Protein AF-A0A935LQ70-F1 (afdb_monomer_lite)

Secondary structure (DSSP, 8-state):
--HHHHHHHHHHHHHHHHHH-SSS-SSHHHHHHHHHHHHHHHHHHHHHHHHHHHHHHHHHHHHHHHHHHHHHHHHHHHTT-

Structure (mmCIF, N/CA/C/O backbone):
data_AF-A0A935LQ70-F1
#
_entry.id   AF-A0A935LQ70-F1
#
loop_
_atom_site.group_PDB
_atom_site.id
_atom_site.type_symbol
_atom_site.label_atom_id
_atom_site.label_alt_id
_atom_site.label_comp_id
_atom_site.label_asym_id
_atom_site.label_entity_id
_atom_site.label_seq_id
_atom_site.pdbx_PDB_ins_code
_atom_site.Cartn_x
_atom_site.Cartn_y
_atom_site.Cartn_z
_atom_site.occupancy
_atom_site.B_iso_or_equiv
_atom_site.auth_seq_id
_atom_site.auth_comp_id
_atom_site.auth_asym_id
_atom_site.auth_atom_id
_atom_site.pdbx_PDB_model_num
ATOM 1 N N . MET A 1 1 ? -1.753 1.417 6.633 1.00 58.09 1 MET A N 1
ATOM 2 C CA . MET A 1 1 ? -0.611 1.602 5.705 1.00 58.09 1 MET A CA 1
ATOM 3 C C . MET A 1 1 ? -0.942 2.802 4.822 1.00 58.09 1 MET A C 1
ATOM 5 O O . MET A 1 1 ? -2.038 2.820 4.280 1.00 58.09 1 MET A O 1
ATOM 9 N N . ASN A 1 2 ? -0.110 3.848 4.759 1.00 71.62 2 ASN A N 1
ATOM 10 C CA . ASN A 1 2 ? -0.426 5.023 3.933 1.00 71.62 2 ASN A CA 1
ATOM 11 C C . ASN A 1 2 ? -0.274 4.654 2.444 1.00 71.62 2 ASN A C 1
ATOM 13 O O . ASN A 1 2 ? 0.670 3.945 2.086 1.00 71.62 2 ASN A O 1
ATOM 17 N N . ILE A 1 3 ? -1.189 5.130 1.591 1.00 75.31 3 ILE A N 1
ATOM 18 C CA . ILE A 1 3 ? -1.153 4.922 0.135 1.00 75.31 3 ILE A CA 1
ATOM 19 C C . ILE A 1 3 ? 0.224 5.281 -0.444 1.00 75.31 3 ILE A C 1
ATOM 21 O O . ILE A 1 3 ? 0.737 4.535 -1.273 1.00 75.31 3 ILE A O 1
ATOM 25 N N . GLY A 1 4 ? 0.864 6.355 0.030 1.00 81.12 4 GLY A N 1
ATOM 26 C CA . GLY A 1 4 ? 2.189 6.763 -0.449 1.00 81.12 4 GLY A CA 1
ATOM 27 C C . GLY A 1 4 ? 3.273 5.708 -0.202 1.00 81.12 4 GLY A C 1
ATOM 28 O O . GLY A 1 4 ? 4.068 5.410 -1.090 1.00 81.12 4 GLY A O 1
ATOM 29 N N . THR A 1 5 ? 3.268 5.073 0.973 1.00 81.81 5 THR A N 1
ATOM 30 C CA . THR A 1 5 ? 4.217 4.001 1.310 1.00 81.81 5 THR A CA 1
ATOM 31 C C . THR A 1 5 ? 3.947 2.737 0.493 1.00 81.81 5 THR A C 1
ATOM 33 O O . THR A 1 5 ? 4.886 2.077 0.057 1.00 81.81 5 THR A O 1
ATOM 36 N N . ALA A 1 6 ? 2.674 2.415 0.242 1.00 79.25 6 ALA A N 1
ATOM 37 C CA . ALA A 1 6 ? 2.293 1.280 -0.598 1.00 79.25 6 ALA A CA 1
ATOM 38 C C . ALA A 1 6 ? 2.703 1.481 -2.068 1.00 79.25 6 ALA A C 1
ATOM 40 O O . ALA A 1 6 ? 3.209 0.550 -2.691 1.00 79.25 6 ALA A O 1
ATOM 41 N N . LEU A 1 7 ? 2.546 2.698 -2.603 1.00 82.44 7 LEU A N 1
ATOM 42 C CA . LEU A 1 7 ? 2.973 3.051 -3.960 1.00 82.44 7 LEU A CA 1
ATOM 43 C C . LEU A 1 7 ? 4.497 3.025 -4.110 1.00 82.44 7 LEU A C 1
ATOM 45 O O . LEU A 1 7 ? 5.001 2.475 -5.086 1.00 82.44 7 LEU A O 1
ATOM 49 N N . LEU A 1 8 ? 5.236 3.567 -3.139 1.00 85.94 8 LEU A N 1
ATOM 50 C CA . LEU A 1 8 ? 6.702 3.524 -3.150 1.00 85.94 8 LEU A CA 1
ATOM 51 C C . LEU A 1 8 ? 7.227 2.088 -3.085 1.00 85.94 8 LEU A C 1
ATOM 53 O O . LEU A 1 8 ? 8.094 1.723 -3.874 1.00 85.94 8 LEU A O 1
ATOM 57 N N . PHE A 1 9 ? 6.672 1.262 -2.195 1.00 84.25 9 PHE A N 1
ATOM 58 C CA . PHE A 1 9 ? 7.018 -0.157 -2.121 1.00 84.25 9 PHE A CA 1
ATOM 59 C C . PHE A 1 9 ? 6.716 -0.871 -3.444 1.00 84.25 9 PHE A C 1
ATOM 61 O O . PHE A 1 9 ? 7.573 -1.568 -3.977 1.00 84.25 9 PHE A O 1
ATOM 68 N N . PHE A 1 10 ? 5.538 -0.634 -4.027 1.00 84.44 10 PHE A N 1
ATOM 69 C CA . PHE A 1 10 ? 5.160 -1.195 -5.321 1.00 84.44 10 PHE A CA 1
ATOM 70 C C . PHE A 1 10 ? 6.149 -0.829 -6.436 1.00 84.44 10 PHE A C 1
ATOM 72 O O . PHE A 1 10 ? 6.586 -1.710 -7.179 1.00 84.44 10 PHE A O 1
ATOM 79 N N . LEU A 1 11 ? 6.524 0.447 -6.543 1.00 86.38 11 LEU A N 1
ATOM 80 C CA . LEU A 1 11 ? 7.453 0.919 -7.567 1.00 86.38 11 LEU A CA 1
ATOM 81 C C . LEU A 1 11 ? 8.844 0.306 -7.388 1.00 86.38 11 LEU A C 1
ATOM 83 O O . LEU A 1 11 ? 9.385 -0.286 -8.320 1.00 86.38 11 LEU A O 1
ATOM 87 N N . VAL A 1 12 ? 9.400 0.387 -6.178 1.00 88.75 12 VAL A N 1
ATOM 88 C CA . VAL A 1 12 ? 10.763 -0.082 -5.895 1.00 88.75 12 VAL A CA 1
ATOM 89 C C . VAL A 1 12 ? 10.870 -1.603 -6.009 1.00 88.75 12 VAL A C 1
ATOM 91 O O . VAL A 1 12 ? 11.828 -2.096 -6.602 1.00 88.75 12 VAL A O 1
ATOM 94 N N . SER A 1 13 ? 9.897 -2.362 -5.500 1.00 85.06 13 SER A N 1
ATOM 95 C CA . SER A 1 13 ? 9.938 -3.827 -5.557 1.00 85.06 13 SER A CA 1
ATOM 96 C C . SER A 1 13 ? 9.818 -4.359 -6.987 1.00 85.06 13 SER A C 1
ATOM 98 O O . SER A 1 13 ? 10.602 -5.226 -7.368 1.00 85.06 13 SER A O 1
ATOM 100 N N . ASN A 1 14 ? 8.902 -3.827 -7.804 1.00 85.69 14 ASN A N 1
ATOM 101 C CA . ASN A 1 14 ? 8.767 -4.262 -9.202 1.00 85.69 14 ASN A CA 1
ATOM 102 C C . ASN A 1 14 ? 9.955 -3.802 -10.059 1.00 85.69 14 ASN A C 1
ATOM 104 O O . ASN A 1 14 ? 10.438 -4.567 -10.894 1.00 85.69 14 ASN A O 1
ATOM 108 N N . PHE A 1 15 ? 10.493 -2.604 -9.807 1.00 86.19 15 PHE A N 1
ATOM 109 C CA . PHE A 1 15 ? 11.736 -2.168 -10.441 1.00 86.19 15 PHE A CA 1
ATOM 110 C C . PHE A 1 15 ? 12.919 -3.068 -10.058 1.00 86.19 15 PHE A C 1
ATOM 112 O O . PHE A 1 15 ? 13.712 -3.435 -10.920 1.00 86.19 15 PHE A O 1
ATOM 119 N N . GLY A 1 16 ? 13.014 -3.482 -8.791 1.00 85.31 16 GLY A N 1
ATOM 120 C CA . GLY A 1 16 ? 14.023 -4.429 -8.318 1.00 85.31 16 GLY A CA 1
ATOM 121 C C . GLY A 1 16 ? 13.934 -5.792 -9.009 1.00 85.31 16 GLY A C 1
ATOM 122 O O . GLY A 1 16 ? 14.960 -6.327 -9.426 1.00 85.31 16 GLY A O 1
ATOM 123 N N . VAL A 1 17 ? 12.722 -6.327 -9.202 1.00 84.88 17 VAL A N 1
ATOM 124 C CA . VAL A 1 17 ? 12.495 -7.584 -9.943 1.00 84.88 17 VAL A CA 1
ATOM 125 C C . VAL A 1 17 ? 12.923 -7.454 -11.405 1.00 84.88 17 VAL A C 1
ATOM 127 O O . VAL A 1 17 ? 13.570 -8.356 -11.931 1.00 84.88 17 VAL A O 1
ATOM 130 N N . TRP A 1 18 ? 12.623 -6.329 -12.055 1.00 85.44 18 TRP A N 1
ATOM 131 C CA . TRP A 1 18 ? 13.061 -6.074 -13.428 1.00 85.44 18 TRP A CA 1
ATOM 132 C C . TRP A 1 18 ? 14.585 -5.861 -13.543 1.00 85.44 18 TRP A C 1
ATOM 134 O O . TRP A 1 18 ? 15.216 -6.375 -14.465 1.00 85.44 18 TRP A O 1
ATOM 144 N N . ALA A 1 19 ? 15.201 -5.147 -12.596 1.00 82.38 19 ALA A N 1
ATOM 145 C CA . ALA A 1 19 ? 16.629 -4.826 -12.624 1.00 82.38 19 ALA A CA 1
ATOM 146 C C . ALA A 1 19 ? 17.524 -6.024 -12.249 1.00 82.38 19 ALA A C 1
ATOM 148 O O . ALA A 1 19 ? 18.571 -6.239 -12.870 1.00 82.38 19 ALA A O 1
ATOM 149 N N . SER A 1 20 ? 17.112 -6.802 -11.242 1.00 80.62 20 SER A N 1
ATOM 150 C CA . SER A 1 20 ? 17.882 -7.921 -10.684 1.00 80.62 20 SER A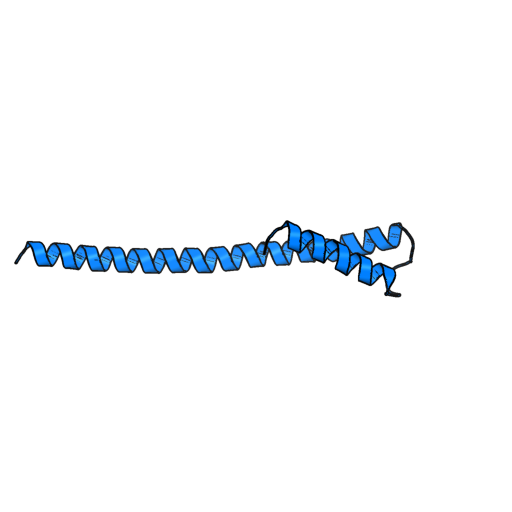 CA 1
ATOM 151 C C . SER A 1 20 ? 17.459 -9.293 -11.218 1.00 80.62 20 SER A C 1
ATOM 153 O O . SER A 1 20 ? 18.200 -10.259 -11.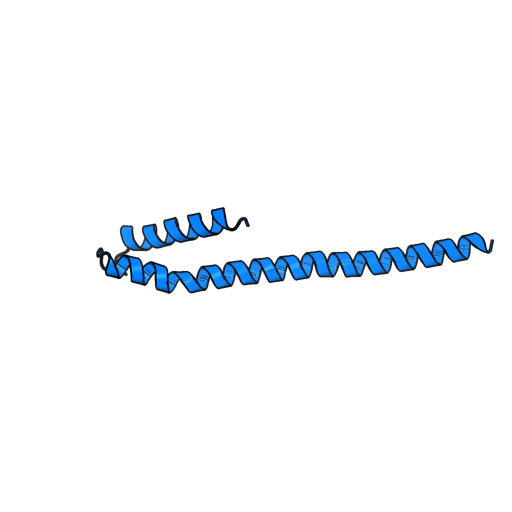040 1.00 80.62 20 SER A O 1
ATOM 155 N N . GLY A 1 21 ? 16.278 -9.412 -11.821 1.00 74.06 21 GLY A N 1
ATOM 156 C CA . GLY A 1 21 ? 15.750 -10.678 -12.321 1.00 74.06 21 GLY A CA 1
ATOM 157 C C . GLY A 1 21 ? 16.167 -10.995 -13.758 1.00 74.06 21 GLY A C 1
ATOM 158 O O . GLY A 1 21 ? 16.620 -10.138 -14.515 1.00 74.06 21 GLY A O 1
ATOM 159 N N . THR A 1 22 ? 15.968 -12.254 -14.148 1.00 74.38 22 THR A N 1
ATOM 160 C CA . THR A 1 22 ? 16.052 -12.737 -15.540 1.00 74.38 22 THR A CA 1
ATOM 161 C C . THR A 1 22 ? 14.673 -12.980 -16.162 1.00 74.38 22 THR A C 1
ATOM 163 O O . THR A 1 22 ? 14.579 -13.349 -17.327 1.00 74.38 22 THR A O 1
ATOM 166 N N . MET A 1 23 ? 13.602 -12.784 -15.382 1.00 72.62 23 MET A N 1
ATOM 167 C CA . MET A 1 23 ? 12.226 -13.142 -15.746 1.00 72.62 23 MET A CA 1
ATOM 168 C C . MET A 1 23 ? 11.617 -12.207 -16.801 1.00 72.62 23 MET A C 1
ATOM 170 O O . MET A 1 23 ? 10.780 -12.645 -17.582 1.00 72.62 23 MET A O 1
ATOM 174 N N . TYR A 1 24 ? 12.051 -10.943 -16.851 1.00 77.62 24 TYR A N 1
ATOM 175 C CA . TYR A 1 24 ? 11.580 -9.963 -17.829 1.00 77.62 24 TYR A CA 1
ATOM 176 C C . TYR A 1 24 ? 12.747 -9.416 -18.658 1.00 77.62 24 TYR A C 1
ATOM 178 O O . TYR A 1 24 ? 13.830 -9.190 -18.109 1.00 77.62 24 TYR A O 1
ATOM 186 N N . PRO A 1 25 ? 12.546 -9.154 -19.963 1.00 75.25 25 PRO A N 1
ATOM 187 C CA . PRO A 1 25 ? 13.544 -8.481 -20.781 1.00 75.25 25 PRO A CA 1
ATOM 188 C C . PRO A 1 25 ? 13.907 -7.119 -20.177 1.00 75.25 25 PRO A C 1
ATOM 190 O O . PRO A 1 25 ? 13.026 -6.359 -19.768 1.00 75.25 25 PRO A O 1
ATOM 193 N N . LYS A 1 26 ? 15.199 -6.764 -20.179 1.00 78.94 26 LYS A N 1
ATOM 194 C CA . LYS A 1 26 ? 15.699 -5.449 -19.727 1.00 78.94 26 LYS A CA 1
ATOM 195 C C . LYS A 1 26 ? 15.428 -4.342 -20.757 1.00 78.94 26 LYS A C 1
ATOM 197 O O . LYS A 1 26 ? 16.292 -3.534 -21.076 1.00 78.94 26 LYS A O 1
ATOM 202 N N . THR A 1 27 ? 14.219 -4.339 -21.305 1.00 83.38 27 THR A N 1
ATOM 203 C CA . THR A 1 27 ? 13.675 -3.333 -22.216 1.00 83.38 27 THR A CA 1
ATOM 204 C C . THR A 1 27 ? 12.534 -2.593 -21.514 1.00 83.38 27 THR A C 1
ATOM 206 O O . THR A 1 27 ? 11.980 -3.082 -20.525 1.00 83.38 27 THR A O 1
ATOM 209 N N . GLY A 1 28 ? 12.157 -1.414 -22.021 1.00 78.69 28 GLY A N 1
ATOM 210 C CA . GLY A 1 28 ? 11.030 -0.645 -21.469 1.00 78.69 28 GLY A CA 1
ATOM 211 C C . GLY A 1 28 ? 9.703 -1.419 -21.475 1.00 78.69 28 GLY A C 1
ATOM 212 O O . GLY A 1 28 ? 8.885 -1.261 -20.573 1.00 78.69 28 GLY A O 1
ATOM 213 N N . GLU A 1 29 ? 9.528 -2.326 -22.437 1.00 82.06 29 GLU A N 1
ATOM 214 C CA . GLU A 1 29 ? 8.370 -3.222 -22.539 1.00 82.06 29 GLU A CA 1
ATOM 215 C C . GLU A 1 29 ? 8.327 -4.270 -21.413 1.00 82.06 29 GLU A C 1
ATOM 217 O O . GLU A 1 29 ? 7.270 -4.524 -20.827 1.00 82.06 29 GLU A O 1
ATOM 222 N N . GLY A 1 30 ? 9.481 -4.841 -21.050 1.00 81.06 30 GLY A N 1
ATOM 223 C CA . GLY A 1 30 ? 9.581 -5.773 -19.925 1.00 81.06 30 GLY A CA 1
ATOM 224 C C . GLY A 1 30 ? 9.291 -5.101 -18.581 1.00 81.06 30 GLY A C 1
ATOM 225 O O . GLY A 1 30 ? 8.656 -5.704 -17.716 1.00 81.06 30 GLY A O 1
ATOM 226 N N . LEU A 1 31 ? 9.672 -3.827 -18.428 1.00 82.12 31 LEU A N 1
ATOM 227 C CA . LEU A 1 31 ? 9.359 -3.035 -17.237 1.00 82.12 31 LEU A CA 1
ATOM 228 C C . LEU A 1 31 ? 7.847 -2.777 -17.109 1.00 82.12 31 LEU A C 1
ATOM 230 O O . LEU A 1 31 ? 7.275 -2.980 -16.037 1.00 82.12 31 LEU A O 1
ATOM 234 N N . LEU A 1 32 ? 7.190 -2.380 -18.205 1.00 83.69 32 LEU A N 1
ATOM 235 C CA . LEU A 1 32 ? 5.733 -2.192 -18.252 1.00 83.69 32 LEU A CA 1
ATOM 236 C C . LEU A 1 32 ? 4.982 -3.485 -17.917 1.00 83.69 32 LEU A C 1
ATOM 238 O O . LEU A 1 32 ? 4.030 -3.457 -17.137 1.00 83.69 32 LEU A O 1
ATOM 242 N N . THR A 1 33 ? 5.441 -4.617 -18.451 1.00 83.31 33 THR A N 1
ATOM 243 C CA . THR A 1 33 ? 4.844 -5.934 -18.183 1.00 83.31 33 THR A CA 1
ATOM 244 C C . THR A 1 33 ? 4.978 -6.317 -16.707 1.00 83.31 33 THR A C 1
ATOM 246 O O . THR A 1 33 ? 3.998 -6.740 -16.091 1.00 83.31 33 THR A O 1
ATOM 249 N N . CYS A 1 34 ? 6.151 -6.093 -16.103 1.00 84.19 34 CYS A N 1
ATOM 250 C CA . CYS A 1 34 ? 6.378 -6.349 -14.680 1.00 84.19 34 CYS A CA 1
ATOM 251 C C . CYS A 1 34 ? 5.437 -5.510 -13.795 1.00 84.19 34 CYS A C 1
ATOM 253 O O . CYS A 1 34 ? 4.820 -6.038 -12.869 1.00 84.19 34 CYS A O 1
ATOM 255 N N . TYR A 1 35 ? 5.244 -4.224 -14.111 1.00 84.81 35 TYR A N 1
ATOM 256 C CA . TYR A 1 35 ? 4.288 -3.379 -13.387 1.00 84.81 35 TYR A CA 1
ATOM 257 C C . TYR A 1 35 ? 2.826 -3.787 -13.609 1.00 84.81 35 TYR A C 1
ATOM 259 O O . TYR A 1 35 ? 2.042 -3.783 -12.657 1.00 84.81 35 TYR A O 1
ATOM 267 N N . ALA A 1 36 ? 2.446 -4.174 -14.829 1.00 83.38 36 ALA A N 1
ATOM 268 C CA . ALA A 1 36 ? 1.091 -4.634 -15.130 1.00 83.38 36 ALA A CA 1
ATOM 269 C C . ALA A 1 36 ? 0.734 -5.904 -14.339 1.00 83.38 36 ALA A C 1
ATOM 271 O O . ALA A 1 36 ? -0.367 -6.004 -13.792 1.00 83.38 36 ALA A O 1
ATOM 272 N N . MET A 1 37 ? 1.680 -6.837 -14.207 1.00 83.44 37 MET A N 1
ATOM 273 C CA . MET A 1 37 ? 1.503 -8.050 -13.404 1.00 83.44 37 MET A CA 1
ATOM 274 C C . MET A 1 37 ? 1.538 -7.798 -11.894 1.00 83.44 37 MET A C 1
ATOM 276 O O . MET A 1 37 ? 0.941 -8.565 -11.142 1.00 83.44 37 MET A O 1
ATOM 280 N N . GLY A 1 38 ? 2.190 -6.726 -11.439 1.00 78.44 38 GLY A N 1
ATOM 281 C CA . GLY A 1 38 ? 2.183 -6.315 -10.037 1.00 78.44 38 GLY A CA 1
ATOM 282 C C . GLY A 1 38 ? 0.918 -5.551 -9.617 1.00 78.44 38 GLY A C 1
ATOM 283 O O . GLY A 1 38 ? 0.580 -5.525 -8.433 1.00 78.44 38 GLY A O 1
ATOM 284 N N . LEU A 1 39 ? 0.192 -4.931 -10.553 1.00 78.75 39 LEU A N 1
ATOM 285 C CA . LEU A 1 39 ? -1.027 -4.152 -10.279 1.00 78.75 39 LEU A CA 1
ATOM 286 C C . LEU A 1 39 ? -2.104 -4.878 -9.428 1.00 78.75 39 LEU A C 1
ATOM 288 O O . LEU A 1 39 ? -2.725 -4.234 -8.576 1.00 78.75 39 LEU A O 1
ATOM 292 N N . PRO A 1 40 ? -2.347 -6.198 -9.592 1.00 77.31 40 PRO A N 1
ATOM 293 C CA . PRO A 1 40 ? -3.255 -6.967 -8.740 1.00 77.31 40 PRO A CA 1
ATOM 294 C C . PRO A 1 40 ? -2.866 -6.932 -7.258 1.00 77.31 40 PRO A C 1
ATOM 296 O O . PRO A 1 40 ? -3.735 -7.005 -6.389 1.00 77.31 40 PRO A O 1
ATOM 299 N N . TYR A 1 41 ? -1.578 -6.768 -6.954 1.00 71.12 41 TYR A N 1
ATOM 300 C CA . TYR A 1 41 ? -1.065 -6.745 -5.588 1.00 71.12 41 TYR A CA 1
ATOM 301 C C . TYR A 1 41 ? -1.553 -5.511 -4.815 1.00 71.12 41 TYR A C 1
ATOM 303 O O . TYR A 1 41 ? -1.936 -5.615 -3.649 1.00 71.12 41 TYR A O 1
ATOM 311 N N . ILE A 1 42 ? -1.656 -4.358 -5.490 1.00 72.38 42 ILE A N 1
ATOM 312 C CA . ILE A 1 42 ? -2.231 -3.132 -4.913 1.00 72.38 42 ILE A CA 1
ATOM 313 C C . ILE A 1 42 ? -3.703 -3.351 -4.539 1.00 72.38 42 ILE A C 1
ATOM 315 O O . ILE A 1 42 ? -4.139 -2.903 -3.477 1.00 72.38 42 ILE A O 1
ATOM 319 N N . LYS A 1 43 ? -4.465 -4.080 -5.367 1.00 75.25 43 LYS A N 1
ATOM 320 C CA . LYS A 1 43 ? -5.867 -4.417 -5.062 1.00 75.25 43 LYS A CA 1
ATOM 321 C C . LYS A 1 43 ? -5.970 -5.272 -3.798 1.00 75.25 43 LYS A C 1
ATOM 323 O O . LYS A 1 43 ? -6.821 -4.996 -2.955 1.00 75.25 43 LYS A O 1
ATOM 328 N N . GLY A 1 44 ? -5.080 -6.255 -3.639 1.00 76.44 44 GLY A N 1
ATOM 329 C CA . GLY A 1 44 ? -5.001 -7.082 -2.431 1.00 76.44 44 GLY A CA 1
ATOM 330 C C . GLY A 1 44 ? -4.714 -6.263 -1.169 1.00 76.44 44 GLY A C 1
ATOM 331 O O . GLY A 1 44 ? -5.398 -6.420 -0.157 1.00 76.44 44 GLY A O 1
ATOM 332 N N . SER A 1 45 ? -3.763 -5.326 -1.235 1.00 74.06 45 SER A N 1
ATOM 333 C CA 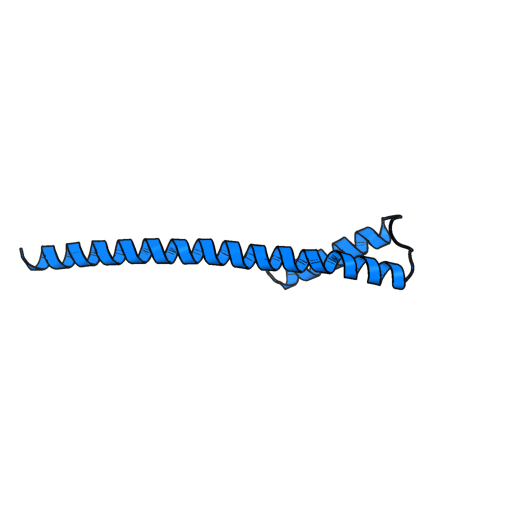. SER A 1 45 ? -3.459 -4.431 -0.110 1.00 74.06 45 SER A CA 1
ATOM 334 C C . SER A 1 45 ? -4.622 -3.498 0.242 1.00 74.06 45 SER A C 1
ATOM 336 O O . SER A 1 45 ? -4.904 -3.300 1.425 1.00 74.06 45 SER A O 1
ATOM 338 N N . LEU A 1 46 ? -5.326 -2.954 -0.758 1.00 76.31 46 LEU A N 1
ATOM 339 C CA . LEU A 1 46 ? -6.483 -2.084 -0.531 1.00 76.31 46 LEU A CA 1
ATOM 340 C C . LEU A 1 46 ? -7.637 -2.846 0.136 1.00 76.31 46 LEU A C 1
ATOM 342 O O . LEU A 1 46 ? -8.225 -2.361 1.103 1.00 76.31 46 LEU A O 1
ATOM 346 N N . LEU A 1 47 ? -7.922 -4.059 -0.352 1.00 81.81 47 LEU A N 1
ATOM 347 C CA . LEU A 1 47 ? -8.973 -4.918 0.188 1.00 81.81 47 LEU A CA 1
ATOM 348 C C . LEU A 1 47 ? -8.674 -5.327 1.633 1.00 81.81 47 LEU A C 1
ATOM 350 O O . LEU A 1 47 ? -9.560 -5.261 2.479 1.00 81.81 47 LEU A O 1
ATOM 354 N N . SER A 1 48 ? -7.422 -5.678 1.933 1.00 80.81 48 SER A N 1
ATOM 355 C CA . SER A 1 48 ? -6.993 -5.992 3.298 1.00 80.81 48 SER A CA 1
ATOM 356 C C . SER A 1 48 ? -7.161 -4.788 4.232 1.00 80.81 48 SER A C 1
ATOM 358 O O . SER A 1 48 ? -7.701 -4.920 5.329 1.00 80.81 48 SER A O 1
ATOM 360 N N . ASN A 1 49 ? -6.793 -3.583 3.781 1.00 82.75 49 ASN A N 1
ATOM 361 C CA . ASN A 1 49 ? -6.951 -2.368 4.581 1.00 82.75 49 ASN A CA 1
ATOM 362 C C . ASN A 1 49 ? -8.427 -2.041 4.864 1.00 82.75 49 ASN A C 1
ATOM 364 O O . ASN A 1 49 ? -8.759 -1.644 5.982 1.00 82.75 49 ASN A O 1
ATOM 368 N N . LEU A 1 50 ? -9.310 -2.229 3.878 1.00 84.56 50 LEU A N 1
ATOM 369 C CA . LEU A 1 50 ? -10.756 -2.093 4.067 1.00 84.56 50 LEU A CA 1
ATOM 370 C C . LEU A 1 50 ? -11.284 -3.147 5.037 1.00 84.56 50 LEU A C 1
ATOM 372 O O . LEU A 1 50 ? -11.949 -2.789 5.999 1.00 84.56 50 LEU A O 1
ATOM 376 N N . PHE A 1 51 ? -10.926 -4.415 4.842 1.00 89.12 51 PHE A N 1
ATOM 377 C CA . PHE A 1 51 ? -11.363 -5.512 5.700 1.00 89.12 51 PHE A CA 1
ATOM 378 C C . PHE A 1 51 ? -10.966 -5.293 7.164 1.00 89.12 51 PHE A C 1
ATOM 380 O O . PHE A 1 51 ? -11.829 -5.295 8.040 1.00 89.12 51 PHE A O 1
ATOM 387 N N . TYR A 1 52 ? -9.685 -5.025 7.437 1.00 84.69 52 TYR A N 1
ATOM 388 C CA . TYR A 1 52 ? -9.212 -4.760 8.798 1.00 84.69 52 TYR A CA 1
ATOM 389 C C . TYR A 1 52 ? -9.896 -3.546 9.424 1.00 84.69 52 TYR A C 1
ATOM 391 O O . TYR A 1 52 ? -10.284 -3.604 10.589 1.00 84.69 52 TYR A O 1
ATOM 399 N N . SER A 1 53 ? -10.076 -2.468 8.657 1.00 87.56 53 SER A N 1
ATOM 400 C CA . SER A 1 53 ? -10.758 -1.267 9.149 1.00 87.56 53 SER A CA 1
ATOM 401 C C . SER A 1 53 ? -12.222 -1.567 9.477 1.00 87.56 53 SER A C 1
ATOM 403 O O . SER A 1 53 ? -12.684 -1.251 10.571 1.00 87.56 53 SER A O 1
ATOM 405 N N . SER A 1 54 ? -12.948 -2.232 8.577 1.00 89.38 54 SER A N 1
ATOM 406 C CA . SER A 1 54 ? -14.342 -2.624 8.793 1.00 89.38 54 SER A CA 1
ATOM 407 C C . SER A 1 54 ? -14.506 -3.525 10.013 1.00 89.38 54 SER A C 1
ATOM 409 O O . SER A 1 54 ? -15.429 -3.318 10.796 1.00 89.38 54 SER A O 1
ATOM 411 N N . VAL A 1 55 ? -13.603 -4.488 10.211 1.00 93.69 55 VAL A N 1
ATOM 412 C CA . VAL A 1 55 ? -13.640 -5.383 11.374 1.00 93.69 55 VAL A CA 1
ATOM 413 C C . VAL A 1 55 ? -13.362 -4.618 12.667 1.00 93.69 55 VAL A C 1
ATOM 415 O O . VAL A 1 55 ? -14.132 -4.748 13.613 1.00 93.69 55 VAL A O 1
ATOM 418 N N . LEU A 1 56 ? -12.312 -3.794 12.719 1.00 91.19 56 LEU A N 1
ATOM 419 C CA . LEU A 1 56 ? -11.948 -3.037 13.923 1.00 91.19 56 LEU A CA 1
ATOM 420 C C . LEU A 1 56 ? -13.024 -2.027 14.322 1.00 91.19 56 LEU A C 1
ATOM 422 O O . LEU A 1 56 ? -13.492 -2.043 15.461 1.00 91.19 56 LEU A O 1
ATOM 426 N N . PHE A 1 57 ? -13.442 -1.169 13.392 1.00 90.62 57 PHE A N 1
ATOM 427 C CA . PHE A 1 57 ? -14.449 -0.148 13.679 1.00 90.62 57 PHE A CA 1
ATOM 428 C C . PHE A 1 57 ? -15.844 -0.755 13.858 1.00 90.62 57 PHE A C 1
ATOM 430 O O . PHE A 1 57 ? -16.599 -0.299 14.715 1.00 90.62 57 PHE A O 1
ATOM 437 N N . GLY A 1 58 ? -16.175 -1.816 13.117 1.00 91.00 58 GLY A N 1
ATOM 438 C CA . GLY A 1 58 ? -17.425 -2.552 13.296 1.00 91.00 58 GLY A CA 1
ATOM 439 C C . GLY A 1 58 ? -17.504 -3.234 14.662 1.00 91.00 58 GLY A C 1
ATOM 440 O O . GLY A 1 58 ? -18.503 -3.086 15.365 1.00 91.00 58 GLY A O 1
ATOM 441 N N . ALA A 1 59 ? -16.439 -3.920 15.085 1.00 90.19 59 ALA A N 1
ATOM 442 C CA . ALA A 1 59 ? -16.369 -4.533 16.409 1.00 90.19 59 ALA A CA 1
ATOM 443 C C . ALA A 1 59 ? -16.435 -3.479 17.523 1.00 90.19 59 ALA A C 1
ATOM 445 O O . ALA A 1 59 ? -17.189 -3.650 18.481 1.00 90.19 59 ALA A O 1
ATOM 446 N N . TYR A 1 60 ? -15.705 -2.369 17.373 1.00 89.62 60 TYR A N 1
ATOM 447 C CA . TYR A 1 60 ? -15.750 -1.257 18.319 1.00 89.62 60 TYR A CA 1
ATOM 448 C C . TYR A 1 60 ? -17.171 -0.698 18.471 1.00 89.62 60 TYR A C 1
ATOM 450 O O . TYR A 1 60 ? -17.666 -0.590 19.592 1.00 89.62 60 TYR A O 1
ATOM 458 N N . TYR A 1 61 ? -17.863 -0.434 17.358 1.00 89.00 61 TYR A N 1
ATOM 459 C CA . TYR A 1 61 ? -19.240 0.062 17.371 1.00 89.00 61 TYR A CA 1
ATOM 460 C C . TYR A 1 61 ? -20.205 -0.903 18.079 1.00 89.00 61 TYR A C 1
ATOM 462 O O . TYR A 1 61 ? -21.031 -0.479 18.890 1.00 89.00 61 TYR A O 1
ATOM 470 N N . LEU A 1 62 ? -20.088 -2.210 17.823 1.00 87.75 62 LEU A N 1
ATOM 471 C CA . LEU A 1 62 ? -20.934 -3.226 18.460 1.00 87.75 62 LEU A CA 1
ATOM 472 C C . LEU A 1 62 ? -20.722 -3.298 19.978 1.00 87.75 62 LEU A C 1
ATOM 474 O O . LEU A 1 62 ? -21.692 -3.427 20.731 1.00 87.75 62 LEU A O 1
ATOM 478 N N . ILE A 1 63 ? -19.469 -3.208 20.430 1.00 89.38 63 ILE A N 1
ATOM 479 C CA . ILE A 1 63 ? -19.127 -3.204 21.856 1.00 89.38 63 ILE A CA 1
ATOM 480 C C . ILE A 1 63 ? -19.630 -1.914 22.509 1.00 89.38 63 ILE A C 1
ATOM 482 O O . ILE A 1 63 ? -20.288 -1.969 23.547 1.00 89.38 63 ILE A O 1
ATOM 486 N N . GLU A 1 64 ? -19.388 -0.761 21.888 1.00 88.12 64 GLU A N 1
ATOM 487 C CA . GLU A 1 64 ? -19.820 0.536 22.410 1.00 88.12 64 GLU A CA 1
ATOM 488 C C . GLU A 1 64 ? -21.346 0.606 22.574 1.00 88.12 64 GLU A C 1
ATOM 490 O O . GLU A 1 64 ? -21.833 1.066 23.610 1.00 88.12 64 GLU A O 1
ATOM 495 N N . ASN A 1 65 ? -22.112 0.092 21.607 1.00 78.62 65 ASN A N 1
ATOM 496 C CA . ASN A 1 65 ? -23.572 0.067 21.704 1.00 78.62 65 ASN A CA 1
ATOM 497 C C . ASN A 1 65 ? -24.069 -0.816 22.857 1.00 78.62 65 ASN A C 1
ATOM 499 O O . ASN A 1 65 ? -25.006 -0.435 23.559 1.00 78.62 65 ASN A O 1
ATOM 503 N N . LYS A 1 66 ? -23.434 -1.972 23.097 1.00 73.62 66 LYS A N 1
ATOM 504 C CA . LYS A 1 66 ? -23.792 -2.841 24.231 1.00 73.62 66 LYS A CA 1
ATOM 505 C C . LYS A 1 66 ? -23.478 -2.182 25.573 1.00 73.62 66 LYS A C 1
ATOM 507 O O . LYS A 1 66 ? -24.296 -2.255 26.487 1.00 73.62 66 LYS A O 1
ATOM 512 N N . THR A 1 67 ? -22.348 -1.488 25.676 1.00 75.06 67 THR A N 1
ATOM 513 C CA . THR A 1 67 ? -21.959 -0.776 26.901 1.00 75.06 67 THR A CA 1
ATOM 514 C C . THR A 1 67 ? -22.871 0.423 27.173 1.00 75.06 67 THR A C 1
ATOM 516 O O . THR A 1 67 ? -23.296 0.620 28.309 1.00 75.06 67 THR A O 1
ATOM 519 N N . LYS A 1 68 ? -23.248 1.194 26.142 1.00 70.81 68 LYS A N 1
ATOM 520 C CA . LYS A 1 68 ? -24.195 2.317 26.278 1.00 70.81 68 LYS A CA 1
ATOM 521 C C . LYS A 1 68 ? -25.584 1.859 26.726 1.00 70.81 68 LYS A C 1
ATOM 523 O O . LYS A 1 68 ? -26.170 2.502 27.594 1.00 70.81 68 LYS A O 1
ATOM 528 N N . LEU A 1 69 ? -26.083 0.745 26.183 1.00 70.19 69 LEU A N 1
ATOM 529 C CA . LEU A 1 69 ? -27.359 0.148 26.597 1.00 70.19 69 LEU A CA 1
ATOM 530 C C . LEU A 1 69 ? -27.320 -0.307 28.061 1.00 70.19 69 LEU A C 1
ATOM 532 O O . LEU A 1 69 ? -28.199 0.057 28.835 1.00 70.19 69 LEU A O 1
ATOM 536 N N . PHE A 1 70 ? -26.263 -1.011 28.472 1.00 73.81 70 PHE A N 1
ATOM 537 C CA . PHE A 1 70 ? -26.119 -1.478 29.855 1.00 73.81 70 PHE A CA 1
ATOM 538 C C . PHE A 1 70 ? -26.020 -0.320 30.864 1.00 73.81 70 PHE A C 1
ATOM 540 O O . PHE A 1 70 ? -26.657 -0.336 31.917 1.00 73.81 70 PHE A O 1
ATOM 547 N N . VAL A 1 71 ? -25.262 0.729 30.528 1.00 75.06 71 VAL A N 1
ATOM 548 C CA . VAL A 1 71 ? -25.133 1.935 31.363 1.00 75.06 71 VAL A CA 1
ATOM 549 C C . VAL A 1 71 ? -26.443 2.734 31.422 1.00 75.06 71 VAL A C 1
ATOM 551 O O . VAL A 1 71 ? -26.762 3.306 32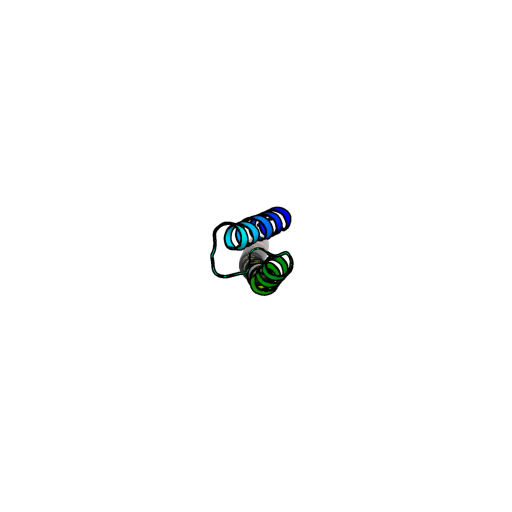.465 1.00 75.06 71 VAL A O 1
ATOM 554 N N . SER A 1 72 ? -27.213 2.776 30.330 1.00 74.38 72 SER A N 1
ATOM 555 C CA . SER A 1 72 ? -28.546 3.393 30.292 1.00 74.38 72 SER A CA 1
ATOM 556 C C . SER A 1 72 ? -29.524 2.68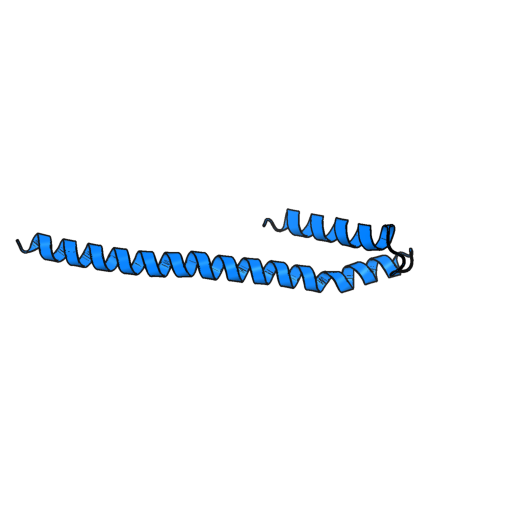1 31.230 1.00 74.38 72 SER A C 1
ATOM 558 O O . SER A 1 72 ? -30.176 3.338 32.043 1.00 74.38 72 SER A O 1
ATOM 560 N N . GLU A 1 73 ? -29.575 1.348 31.169 1.00 73.50 73 GLU A N 1
ATOM 561 C CA . GLU A 1 73 ? -30.438 0.516 32.017 1.00 73.50 73 GLU A CA 1
ATOM 562 C C . GLU A 1 73 ? -30.120 0.726 33.509 1.00 73.50 73 GLU A C 1
ATOM 564 O O . GLU A 1 73 ? -31.006 1.021 34.313 1.00 73.50 73 GLU A O 1
ATOM 569 N N . ALA A 1 74 ? -28.832 0.687 33.872 1.00 72.19 74 ALA A N 1
ATOM 570 C CA . ALA A 1 74 ? -28.372 0.906 35.244 1.00 72.19 74 ALA A CA 1
ATOM 571 C C . ALA A 1 74 ? -28.692 2.322 35.760 1.00 72.19 74 ALA A C 1
ATOM 573 O O . ALA A 1 74 ? -29.053 2.503 36.924 1.00 72.19 74 ALA A O 1
ATOM 574 N N . ARG A 1 75 ? -28.617 3.339 34.889 1.00 74.69 75 ARG A N 1
ATOM 575 C CA . ARG A 1 75 ? -28.980 4.725 35.224 1.00 74.69 75 ARG A CA 1
ATOM 576 C C . ARG A 1 75 ? -30.485 4.896 35.447 1.00 74.69 75 ARG A C 1
ATOM 578 O O . ARG A 1 75 ? -30.871 5.715 36.279 1.00 74.69 75 ARG A O 1
ATOM 585 N N . HIS A 1 76 ? -31.324 4.167 34.712 1.00 67.12 76 HIS A N 1
ATOM 586 C CA . HIS A 1 76 ? -32.775 4.202 34.902 1.00 67.12 76 HIS A CA 1
ATOM 587 C C . HIS A 1 76 ? -33.195 3.525 36.214 1.00 67.12 76 HIS A C 1
ATOM 589 O O . HIS A 1 76 ? -34.038 4.071 36.921 1.00 67.12 76 HIS A O 1
ATOM 595 N N . GLN A 1 77 ? -32.559 2.405 36.579 1.00 69.75 77 GLN A N 1
ATOM 596 C CA . GLN A 1 77 ? -32.794 1.708 37.852 1.00 69.75 77 GLN A CA 1
ATOM 597 C C . GLN A 1 77 ? -32.382 2.555 39.069 1.00 69.75 77 GLN A C 1
ATOM 599 O O . GLN A 1 77 ? -33.122 2.628 40.042 1.00 69.75 77 GLN A O 1
ATOM 604 N N . TRP A 1 78 ? -31.255 3.272 38.996 1.00 63.09 78 TRP A N 1
ATOM 605 C CA . TRP A 1 78 ? -30.792 4.142 40.090 1.00 63.09 78 TRP A CA 1
ATOM 606 C C . TRP A 1 78 ? -31.685 5.368 40.333 1.00 63.09 78 TRP A C 1
ATOM 608 O O . TRP A 1 78 ? -31.668 5.935 41.415 1.00 63.09 78 TRP A O 1
ATOM 618 N N . LYS A 1 79 ? -32.461 5.811 39.335 1.00 66.56 79 LYS A N 1
ATOM 619 C CA . LYS A 1 79 ? -33.400 6.936 39.496 1.00 66.56 79 LYS A CA 1
ATOM 620 C C . LYS A 1 79 ? -34.723 6.548 40.166 1.00 66.56 79 LYS A C 1
ATOM 622 O O . LYS A 1 79 ? -35.514 7.439 40.460 1.00 66.56 79 LYS A O 1
ATOM 627 N N . LEU A 1 80 ? -34.988 5.252 40.330 1.00 68.75 80 LEU A N 1
ATOM 628 C CA . LEU A 1 80 ? -36.222 4.717 40.915 1.00 68.75 80 LEU A CA 1
ATOM 629 C C . LEU A 1 80 ? -36.036 4.241 42.370 1.00 68.75 80 LEU A C 1
ATOM 631 O O . LEU A 1 80 ? -36.988 3.728 42.954 1.00 68.75 80 LEU A O 1
ATOM 635 N N . ILE A 1 81 ? -34.835 4.414 42.932 1.00 62.38 81 ILE A N 1
ATOM 636 C CA . ILE A 1 81 ? -34.466 4.163 44.335 1.00 62.38 81 ILE A CA 1
ATOM 637 C C . ILE A 1 81 ? -34.180 5.518 44.984 1.00 62.38 81 ILE A C 1
ATOM 639 O O . ILE A 1 81 ? -34.626 5.722 46.132 1.00 62.38 81 ILE A O 1
#

Foldseek 3Di:
DDPVVVVVCLLVVLVCCLVVHPPFPVDPVSSVVSSVVSVVVVVVVVVVVVVVVCVVVVVVVVVVVVVVVVVVVVVVVVVVD

Sequence (81 aa):
MNIGTALLFFLVSNFGVWASGTMYPKTGEGLLTCYAMGLPYIKGSLLSNLFYSSVLFGAYYLIENKTKLFVSEARHQWKLI

pLDDT: mean 79.86, std 7.39, range [58.09, 93.69]

Radius of gyration: 24.49 Å; chains: 1; bounding box: 54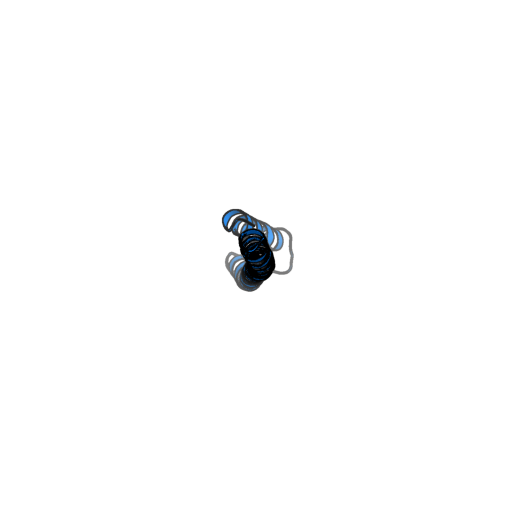×20×67 Å